Protein AF-A0A6I4YSI2-F1 (afdb_monomer)

Mean predicted aligned error: 13.94 Å

Secondary structure (DSSP, 8-state):
-----EEEEEEEETTEEEEEE--TTS-THHHHHHHHTT-EE--SSS-SS--PEEESSHHHHHHHHHHHHHHHHHHHHHHHHHHHHHHHHHHHHHHHH--GGGS-HHHHTT--TT--HHHHHHHHHHHHHHH-TTSTT--HHHHHHHHHHHHHHHHHH-

Radius of gyration: 31.94 Å; Cα contacts (8 Å, |Δi|>4): 155; chains: 1; bounding box: 68×39×86 Å

Nearest PDB structures (foldseek):
  4rwu-assembly1_A  TM=9.082E-01  e=8.983E-03  Saccharomyces cerevisiae S288C
  6d6x-assembly1_A  TM=8.886E-01  e=1.360E-02  Saccharomyces cerevisiae
  2och-assembly1_A  TM=7.655E-01  e=1.940E-02  Caenorhabditis elegans
  2lo1-assembly1_A  TM=8.193E-01  e=3.307E-02  Homo sapiens
  2ctw-assembly1_A  TM=8.281E-01  e=1.217E-01  Mus musculus

Structure (mmCIF, N/CA/C/O backbone):
data_AF-A0A6I4YSI2-F1
#
_entry.id   AF-A0A6I4YSI2-F1
#
loop_
_atom_site.group_PDB
_atom_site.id
_atom_site.type_symbol
_atom_site.label_atom_id
_atom_site.label_alt_id
_atom_site.label_comp_id
_atom_site.label_asym_id
_atom_site.label_entity_id
_atom_site.label_seq_id
_atom_site.pdbx_PDB_ins_code
_atom_site.Cartn_x
_atom_site.Cartn_y
_atom_site.Cartn_z
_atom_site.occupancy
_atom_site.B_iso_or_equiv
_atom_site.auth_seq_id
_atom_site.auth_comp_id
_atom_site.auth_asym_id
_atom_site.auth_atom_id
_atom_site.pdbx_PDB_model_num
ATOM 1 N N . MET A 1 1 ? -20.961 -19.950 40.965 1.00 48.84 1 MET A N 1
ATOM 2 C CA . MET A 1 1 ? -21.686 -19.051 40.044 1.00 48.84 1 MET A CA 1
ATOM 3 C C . MET A 1 1 ? -20.894 -18.994 38.752 1.00 48.84 1 MET A C 1
ATOM 5 O O . MET A 1 1 ? -19.760 -18.548 38.786 1.00 48.84 1 MET A O 1
ATOM 9 N N . THR A 1 2 ? -21.420 -19.528 37.655 1.00 57.59 2 THR A N 1
ATOM 10 C CA . THR A 1 2 ? -20.798 -19.420 36.329 1.00 57.59 2 THR A CA 1
ATOM 11 C C . THR A 1 2 ? -20.989 -17.989 35.827 1.00 57.59 2 THR A C 1
ATOM 13 O O . THR A 1 2 ? -22.124 -17.534 35.694 1.00 57.59 2 THR A O 1
ATOM 16 N N . GLU A 1 3 ? -19.897 -17.254 35.611 1.00 66.62 3 GLU A N 1
ATOM 17 C CA . GLU A 1 3 ? -19.954 -15.903 35.043 1.00 66.62 3 GLU A CA 1
ATOM 18 C C . GLU A 1 3 ? -20.565 -15.959 33.640 1.00 66.62 3 GLU A C 1
ATOM 20 O O . GLU A 1 3 ? -20.121 -16.716 32.777 1.00 66.62 3 GLU A O 1
ATOM 25 N N . ARG A 1 4 ? -21.629 -15.185 33.426 1.00 81.94 4 ARG A N 1
ATOM 26 C CA . ARG A 1 4 ? -22.404 -15.196 32.185 1.00 81.94 4 ARG A CA 1
ATOM 27 C C . ARG A 1 4 ? -21.745 -14.242 31.188 1.00 81.94 4 ARG A C 1
ATOM 29 O O . ARG A 1 4 ? -21.732 -13.037 31.429 1.00 81.94 4 ARG A O 1
ATOM 36 N N . THR A 1 5 ? -21.213 -14.766 30.089 1.00 89.75 5 THR A N 1
ATOM 37 C CA . THR A 1 5 ? -20.681 -13.953 28.987 1.00 89.75 5 THR A CA 1
ATOM 38 C C . THR A 1 5 ? -21.810 -13.263 28.218 1.00 89.75 5 THR A C 1
ATOM 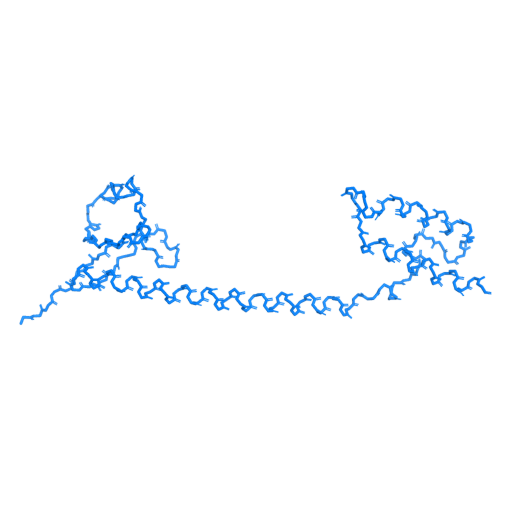40 O O . THR A 1 5 ? -22.945 -13.749 28.167 1.00 89.75 5 THR A O 1
ATOM 43 N N . ARG A 1 6 ? -21.511 -12.093 27.651 1.00 90.69 6 ARG A N 1
ATOM 44 C CA . ARG A 1 6 ? -22.418 -11.259 26.852 1.00 90.69 6 ARG A CA 1
ATOM 45 C C . ARG A 1 6 ? -21.720 -10.820 25.569 1.00 90.69 6 ARG A C 1
ATOM 47 O O . ARG A 1 6 ? -20.498 -10.881 25.471 1.00 90.69 6 ARG A O 1
ATOM 54 N N . ARG A 1 7 ? -22.506 -10.385 24.588 1.00 89.50 7 ARG A N 1
ATOM 55 C CA . ARG A 1 7 ? -22.009 -9.840 23.322 1.00 89.50 7 ARG A CA 1
ATOM 56 C C . ARG A 1 7 ? -21.978 -8.317 23.401 1.00 89.50 7 ARG A C 1
ATOM 58 O O . ARG A 1 7 ? -22.924 -7.709 23.902 1.00 89.50 7 ARG A O 1
ATOM 65 N N . TYR A 1 8 ? -20.899 -7.725 22.915 1.00 89.62 8 TYR A N 1
ATOM 66 C CA . TYR A 1 8 ? -20.665 -6.288 22.913 1.00 89.62 8 TYR A CA 1
ATOM 67 C C . TYR A 1 8 ? -20.263 -5.825 21.519 1.00 89.62 8 TYR A C 1
ATOM 69 O O . TYR A 1 8 ? -19.414 -6.444 20.890 1.00 89.62 8 TYR A O 1
ATOM 77 N N . VAL A 1 9 ? -20.825 -4.717 21.055 1.00 89.31 9 VAL A N 1
ATOM 78 C CA . VAL A 1 9 ? -20.264 -3.946 19.946 1.00 89.31 9 VAL A CA 1
ATOM 79 C C . VAL A 1 9 ? -19.287 -2.946 20.541 1.00 89.31 9 VAL A C 1
ATOM 81 O O . VAL A 1 9 ? -19.647 -2.189 21.445 1.00 89.31 9 VAL A O 1
ATOM 84 N N . VAL A 1 10 ? -18.050 -2.952 20.054 1.00 90.62 10 VAL A N 1
ATOM 85 C CA . VAL A 1 10 ? -17.038 -1.985 20.480 1.00 90.62 10 VAL A CA 1
ATOM 86 C C . VAL A 1 10 ? -16.970 -0.855 19.464 1.00 90.62 10 VAL A C 1
ATOM 88 O O . VAL A 1 10 ? -16.994 -1.082 18.257 1.00 90.62 10 VAL A O 1
ATOM 91 N N . LEU A 1 11 ? -16.931 0.369 19.967 1.00 90.25 11 LEU A N 1
ATOM 92 C CA . LEU A 1 11 ? -16.881 1.601 19.203 1.00 90.25 11 LEU A CA 1
ATOM 93 C C . LEU A 1 11 ? -15.633 2.384 19.600 1.00 90.25 11 LEU A C 1
ATOM 95 O O . LEU A 1 11 ? -15.259 2.410 20.775 1.00 90.25 11 LEU A O 1
ATOM 99 N N . GLU A 1 12 ? -15.037 3.078 18.641 1.00 91.06 12 GLU A N 1
ATOM 100 C CA . GLU A 1 12 ? -13.861 3.911 18.855 1.00 91.06 12 GLU A CA 1
ATOM 101 C C . GLU A 1 12 ? -14.033 5.322 18.292 1.00 91.06 12 GLU A C 1
ATOM 103 O O . GLU A 1 12 ? -14.663 5.536 17.254 1.00 91.06 12 GLU A O 1
ATOM 108 N N . ARG A 1 13 ? -13.446 6.297 18.982 1.00 91.94 13 ARG A N 1
ATOM 109 C CA . ARG A 1 13 ? -13.276 7.669 18.506 1.00 91.94 13 ARG A CA 1
ATOM 110 C C . ARG A 1 13 ? -11.971 8.205 19.067 1.00 91.94 13 ARG A C 1
ATOM 112 O O . ARG A 1 13 ? -11.891 8.469 20.265 1.00 91.94 13 ARG A O 1
ATOM 119 N N . GLU A 1 14 ? -10.975 8.377 18.202 1.00 88.50 14 GLU A N 1
ATOM 120 C CA . GLU A 1 14 ? -9.620 8.771 18.610 1.00 88.50 14 GLU A CA 1
ATOM 121 C C . GLU A 1 14 ? -9.079 7.795 19.675 1.00 88.50 14 GLU A C 1
ATOM 123 O O . GLU A 1 14 ? -8.941 6.605 19.390 1.00 88.50 14 GLU A O 1
ATOM 128 N N . ASP A 1 15 ? -8.839 8.269 20.899 1.00 89.75 15 ASP A N 1
ATOM 129 C CA . ASP A 1 15 ? -8.346 7.464 22.023 1.00 89.75 15 ASP A CA 1
ATOM 130 C C . ASP A 1 15 ? -9.468 6.922 22.933 1.00 89.75 15 ASP A C 1
ATOM 132 O O . ASP A 1 15 ? -9.204 6.246 23.933 1.00 89.75 15 ASP A O 1
ATOM 136 N N . ILE A 1 16 ? -10.733 7.200 22.607 1.00 93.88 16 ILE A N 1
ATOM 137 C CA . ILE A 1 16 ? -11.900 6.794 23.398 1.00 93.88 16 ILE A CA 1
ATOM 138 C C . ILE A 1 16 ? -12.479 5.496 22.841 1.00 93.88 16 ILE A C 1
ATOM 140 O O . ILE A 1 16 ? -12.754 5.389 21.647 1.00 93.88 16 ILE A O 1
ATOM 144 N N . TRP A 1 17 ? -12.726 4.539 23.736 1.00 93.88 17 TRP A N 1
ATOM 145 C CA . TRP A 1 17 ? -13.292 3.230 23.422 1.00 93.88 17 TRP A CA 1
ATOM 146 C C . TRP A 1 17 ? -14.535 2.974 24.264 1.00 93.88 17 TRP A C 1
ATOM 148 O O . TRP A 1 17 ? -14.528 3.207 25.474 1.00 93.88 17 TRP A O 1
ATOM 158 N N . LEU A 1 18 ? -15.594 2.480 23.630 1.00 92.44 18 LEU A N 1
ATOM 159 C CA . LEU A 1 18 ? -16.866 2.172 24.273 1.00 92.44 18 LEU A CA 1
ATOM 160 C C . LEU A 1 18 ? -17.302 0.763 23.890 1.00 92.44 18 LEU A C 1
ATOM 162 O O . LEU A 1 18 ? -17.353 0.438 22.712 1.00 92.44 18 LEU A O 1
ATOM 166 N N . ALA A 1 19 ? -17.668 -0.052 24.874 1.00 92.38 19 ALA A N 1
ATOM 167 C CA . ALA A 1 19 ? -18.343 -1.322 24.637 1.00 92.38 19 ALA A CA 1
ATOM 168 C C . ALA A 1 19 ? -19.826 -1.177 24.971 1.00 92.38 19 ALA A C 1
ATOM 170 O O . ALA A 1 19 ? -20.203 -0.873 26.106 1.00 92.38 19 ALA A O 1
ATOM 171 N N . VAL A 1 20 ? -20.665 -1.421 23.977 1.00 89.56 20 VAL A N 1
ATOM 172 C CA . VAL A 1 20 ? -22.116 -1.320 24.074 1.00 89.56 20 VAL A CA 1
ATOM 173 C C . VAL A 1 20 ? -22.697 -2.721 23.942 1.00 89.56 20 VAL A C 1
ATOM 175 O O . VAL A 1 20 ? -22.229 -3.505 23.124 1.00 89.56 20 VAL A O 1
ATOM 178 N N . LEU A 1 21 ? -23.679 -3.080 24.771 1.00 89.12 21 LEU A N 1
ATOM 179 C CA . LEU A 1 21 ? -24.305 -4.401 24.683 1.00 89.12 21 LEU A CA 1
ATOM 180 C C . LEU A 1 21 ? -24.939 -4.594 23.302 1.00 89.12 21 LEU A C 1
ATOM 182 O O . LEU A 1 21 ? -25.737 -3.769 22.860 1.00 89.12 21 LEU A O 1
ATOM 186 N N . ASP A 1 22 ? -24.579 -5.694 22.645 1.00 84.12 22 ASP A N 1
ATOM 187 C CA . ASP A 1 22 ? -25.166 -6.095 21.373 1.00 84.12 22 ASP A CA 1
ATOM 188 C C . ASP A 1 22 ? -26.589 -6.605 21.625 1.00 84.12 22 ASP A C 1
ATOM 190 O O . ASP A 1 22 ? -26.804 -7.746 22.043 1.00 84.12 22 ASP A O 1
ATOM 194 N N . ASN A 1 23 ? -27.556 -5.729 21.366 1.00 73.31 23 ASN A N 1
ATOM 195 C CA . ASN A 1 23 ? -28.976 -6.041 21.357 1.00 73.31 23 ASN A CA 1
ATOM 196 C C . ASN A 1 23 ? -29.470 -6.195 19.915 1.00 73.31 23 ASN A C 1
ATOM 198 O O . ASN A 1 23 ? -30.468 -5.585 19.553 1.00 73.31 23 ASN A O 1
ATOM 202 N N . SER A 1 24 ? -28.811 -7.025 19.101 1.00 64.44 24 SER A N 1
ATOM 203 C CA . SER A 1 24 ? -29.144 -7.351 17.694 1.00 64.44 24 SER A CA 1
ATOM 204 C C . SER A 1 24 ? -30.597 -7.778 17.399 1.00 64.44 24 SER A C 1
ATOM 206 O O . SER A 1 24 ? -30.928 -8.077 16.255 1.00 64.44 24 SER A O 1
ATOM 208 N N . GLN A 1 25 ? -31.482 -7.787 18.398 1.00 57.53 25 GLN A N 1
ATOM 209 C CA . GLN A 1 25 ? -32.931 -7.898 18.237 1.00 57.53 25 GLN A CA 1
ATOM 210 C C . GLN A 1 25 ? -33.660 -6.547 18.090 1.00 57.53 25 GLN A C 1
ATOM 212 O O . GLN A 1 25 ? -34.792 -6.559 17.626 1.00 57.53 25 GLN A O 1
ATOM 217 N N . ASN A 1 26 ? -33.046 -5.406 18.432 1.00 47.28 26 ASN A N 1
ATOM 218 C CA . ASN A 1 26 ? -33.667 -4.079 18.373 1.00 47.28 26 ASN A CA 1
ATOM 219 C C . ASN A 1 26 ? -32.743 -3.048 17.701 1.00 47.28 26 ASN A C 1
ATOM 221 O O . ASN A 1 26 ? -31.686 -2.719 18.226 1.00 47.28 26 ASN A O 1
ATOM 225 N N . ASP A 1 27 ? -33.220 -2.539 16.566 1.00 54.34 27 ASP A N 1
ATOM 226 C CA . ASP A 1 27 ? -32.827 -1.321 15.850 1.00 54.34 27 ASP A CA 1
ATOM 227 C C . ASP A 1 27 ? -31.344 -1.073 15.536 1.00 54.34 27 ASP A C 1
ATOM 229 O O . ASP A 1 27 ? -30.545 -0.640 16.365 1.00 54.34 27 ASP A O 1
ATOM 233 N N . MET A 1 28 ? -31.046 -1.156 14.233 1.00 54.16 28 MET A N 1
ATOM 234 C CA . MET A 1 28 ? -29.862 -0.565 13.592 1.00 54.16 28 MET A CA 1
ATOM 235 C C . MET A 1 28 ? -29.649 0.907 14.006 1.00 54.16 28 MET A C 1
ATOM 237 O O . MET A 1 28 ? -28.510 1.344 14.123 1.00 54.16 28 MET A O 1
ATOM 241 N N . GLY A 1 29 ? -30.729 1.634 14.324 1.00 65.50 29 GLY A N 1
ATOM 242 C CA . GLY A 1 29 ? -30.686 3.033 14.759 1.00 65.50 29 GLY A CA 1
ATOM 243 C C . GLY A 1 29 ? -30.064 3.283 16.136 1.00 65.50 29 GLY A C 1
ATOM 244 O O . GLY A 1 29 ? -29.702 4.414 16.451 1.00 65.50 29 GLY A O 1
ATOM 245 N N . PHE A 1 30 ? -29.898 2.259 16.979 1.00 72.94 30 PHE A N 1
ATOM 246 C CA . PHE A 1 30 ? -29.322 2.463 18.310 1.00 72.94 30 PHE A CA 1
ATOM 247 C C . PHE A 1 30 ? -27.839 2.863 18.256 1.00 72.94 30 PHE A C 1
ATOM 249 O O . PHE A 1 30 ? -27.371 3.635 19.095 1.00 72.94 30 PHE A O 1
ATOM 256 N N . LEU A 1 31 ? -27.099 2.372 17.258 1.00 77.56 31 LEU A N 1
ATOM 257 C CA . LEU A 1 31 ? -25.693 2.732 17.082 1.00 77.56 31 LEU A CA 1
ATOM 258 C C . LEU A 1 31 ? -25.512 4.065 16.349 1.00 77.56 31 LEU A C 1
ATOM 260 O O . LEU A 1 31 ? -24.475 4.706 16.531 1.00 77.56 31 LEU A O 1
ATOM 264 N N . ASP A 1 32 ? -26.524 4.518 15.605 1.00 79.94 32 ASP A N 1
ATOM 265 C CA . ASP A 1 32 ? -26.476 5.768 14.839 1.00 79.94 32 ASP A CA 1
ATOM 266 C C . ASP A 1 32 ? -26.207 6.976 15.740 1.00 79.94 32 ASP A C 1
ATOM 268 O O . ASP A 1 32 ? -25.387 7.820 15.395 1.00 79.94 32 ASP A O 1
ATOM 272 N N . ILE A 1 33 ? -26.767 7.002 16.956 1.00 83.38 33 ILE A N 1
ATOM 273 C CA . ILE A 1 33 ? -26.514 8.067 17.945 1.00 83.38 33 ILE A CA 1
ATOM 274 C C . ILE A 1 33 ? -25.018 8.193 18.270 1.00 83.38 33 ILE A C 1
ATOM 276 O O . ILE A 1 33 ? -24.508 9.294 18.485 1.00 83.38 33 ILE A O 1
ATOM 280 N N . TYR A 1 34 ? -24.294 7.074 18.323 1.00 85.88 34 TYR A N 1
ATOM 281 C CA . TYR A 1 34 ? -22.855 7.087 18.576 1.00 85.88 34 TYR A CA 1
ATOM 282 C C . TYR A 1 34 ? -22.074 7.466 17.315 1.00 85.88 34 TYR A C 1
ATOM 284 O O . TYR A 1 34 ? -21.089 8.202 17.405 1.00 85.88 34 TYR A O 1
ATOM 292 N N . VAL A 1 35 ? -22.531 7.022 16.142 1.00 84.38 35 VAL A N 1
ATOM 293 C CA . VAL A 1 35 ? -21.935 7.392 14.850 1.00 84.38 35 VAL A CA 1
ATOM 294 C C . VAL A 1 35 ? -22.049 8.895 14.592 1.00 84.38 35 VAL A C 1
ATOM 296 O O . VAL A 1 35 ? -21.060 9.524 14.217 1.00 84.38 35 VAL A O 1
ATOM 299 N N . GLU A 1 36 ? -23.199 9.502 14.887 1.00 87.25 36 GLU A N 1
ATOM 300 C CA . GLU A 1 36 ? -23.414 10.954 14.832 1.00 87.25 36 GLU A CA 1
ATOM 301 C C . GLU A 1 36 ? -22.486 11.720 15.789 1.00 87.25 36 GLU A C 1
ATOM 303 O O . GLU A 1 36 ? -22.070 12.841 15.500 1.00 87.25 36 GLU A O 1
ATOM 308 N N . GLN A 1 37 ? -22.084 11.097 16.900 1.00 87.94 37 GLN A N 1
ATOM 309 C CA . GLN A 1 37 ? -21.085 11.634 17.833 1.00 87.94 37 GLN A CA 1
ATOM 310 C C . GLN A 1 37 ? -19.633 11.381 17.391 1.00 87.94 37 GLN A C 1
ATOM 312 O O . GLN A 1 37 ? -18.690 11.698 18.125 1.00 87.94 37 GLN A O 1
ATOM 317 N N . GLY A 1 38 ? -19.431 10.814 16.202 1.00 88.00 38 GLY A N 1
ATOM 318 C CA . GLY A 1 38 ? -18.124 10.556 15.607 1.00 88.00 38 GLY A CA 1
ATOM 319 C C . GLY A 1 38 ? -17.492 9.225 16.007 1.00 88.00 38 GLY A C 1
ATOM 320 O O . GLY A 1 38 ? -16.333 8.994 15.661 1.00 88.00 38 GLY A O 1
ATOM 321 N N . PHE A 1 39 ? -18.209 8.354 16.721 1.00 88.69 39 PHE A N 1
ATOM 322 C CA . PHE A 1 39 ? -17.731 7.000 16.979 1.00 88.69 39 PHE A CA 1
ATOM 323 C C . PHE A 1 39 ? -17.843 6.131 15.735 1.00 88.69 39 PHE A C 1
ATOM 325 O O . PHE A 1 39 ? -18.744 6.275 14.912 1.00 88.69 39 PHE A O 1
ATOM 332 N N . ARG A 1 40 ? -16.916 5.192 15.604 1.00 86.56 40 ARG A N 1
ATOM 333 C CA . ARG A 1 40 ? -16.902 4.214 14.525 1.00 86.56 40 ARG A CA 1
ATOM 334 C C . ARG A 1 40 ? -16.894 2.821 15.126 1.00 86.56 40 ARG A C 1
ATOM 336 O O . ARG A 1 40 ? -16.196 2.608 16.116 1.00 86.56 40 ARG A O 1
ATOM 343 N N . PRO A 1 41 ? -17.651 1.875 14.563 1.00 84.25 41 PRO A N 1
ATOM 344 C CA . PRO A 1 41 ? -17.546 0.485 14.965 1.00 84.25 41 PRO A CA 1
ATOM 345 C C . PRO A 1 41 ? -16.128 -0.021 14.774 1.00 84.25 41 PRO A C 1
ATOM 347 O O . PRO A 1 41 ? -15.517 0.209 13.731 1.00 84.25 41 PRO A O 1
ATOM 350 N N . TYR A 1 42 ? -15.632 -0.725 15.782 1.00 80.69 42 TYR A N 1
ATOM 351 C CA . TYR A 1 42 ? -14.488 -1.591 15.607 1.00 80.69 42 TYR A CA 1
ATOM 352 C C . TYR A 1 42 ? -14.906 -2.737 14.676 1.00 80.69 42 TYR A C 1
ATOM 354 O O . TYR A 1 42 ? -15.798 -3.521 15.006 1.00 80.69 42 TYR A O 1
ATOM 362 N N . ASP A 1 43 ? -14.302 -2.785 13.493 1.00 71.88 43 ASP A N 1
ATOM 363 C CA . ASP A 1 43 ? -14.574 -3.786 12.466 1.00 71.88 43 ASP A CA 1
ATOM 364 C C . ASP A 1 43 ? -13.330 -4.656 12.289 1.00 71.88 43 ASP A C 1
ATOM 366 O O . ASP A 1 43 ? -12.274 -4.178 11.872 1.00 71.88 43 ASP A O 1
ATOM 370 N N . TYR A 1 44 ? -13.462 -5.936 12.630 1.00 53.91 44 TYR A N 1
ATOM 371 C CA . TYR A 1 44 ? -12.438 -6.929 12.358 1.00 53.91 44 TYR A CA 1
ATOM 372 C C . TYR A 1 44 ? -12.575 -7.405 10.905 1.00 53.91 44 TYR A C 1
ATOM 374 O O . TYR A 1 44 ? -13.542 -8.086 10.545 1.00 53.91 44 TYR A O 1
ATOM 382 N N . ALA A 1 45 ? -11.562 -7.110 10.085 1.00 53.88 45 ALA A N 1
ATOM 383 C CA . ALA A 1 45 ? -11.433 -7.570 8.699 1.00 53.88 45 ALA A CA 1
ATOM 384 C C . ALA A 1 45 ? -12.409 -6.956 7.668 1.00 53.88 45 ALA A C 1
ATOM 386 O O . ALA A 1 45 ? -12.795 -7.637 6.712 1.00 53.88 45 ALA A O 1
ATOM 387 N N . PHE A 1 46 ? -12.758 -5.669 7.807 1.00 48.59 46 PHE A N 1
ATOM 388 C CA . PHE A 1 46 ? -13.570 -4.911 6.832 1.00 48.59 46 PHE A CA 1
ATOM 389 C C . PHE A 1 46 ? -14.938 -5.549 6.527 1.00 48.59 46 PHE A C 1
ATOM 391 O O . PHE A 1 46 ? -15.482 -5.401 5.421 1.00 48.59 46 PHE A O 1
ATOM 398 N N . ARG A 1 47 ? -15.508 -6.306 7.471 1.00 47.22 47 ARG A N 1
ATOM 399 C CA . ARG A 1 47 ? -16.835 -6.885 7.287 1.00 47.22 47 ARG A CA 1
ATOM 400 C C . ARG A 1 47 ? -17.835 -5.786 7.586 1.00 47.22 47 ARG A C 1
ATOM 402 O O . ARG A 1 47 ? -17.926 -5.310 8.701 1.00 47.22 47 ARG A O 1
ATOM 409 N N . HIS A 1 48 ? -18.656 -5.442 6.598 1.00 45.41 48 HIS A N 1
ATOM 410 C CA . HIS A 1 48 ? -19.638 -4.348 6.655 1.00 45.41 48 HIS A CA 1
ATOM 411 C C . HIS A 1 48 ? -20.761 -4.518 7.714 1.00 45.41 48 HIS A C 1
ATOM 413 O O . HIS A 1 48 ? -21.806 -3.880 7.617 1.00 45.41 48 HIS A O 1
ATOM 419 N N . PHE A 1 49 ? -20.575 -5.377 8.718 1.00 52.53 49 PHE A N 1
ATOM 420 C CA . PHE A 1 49 ? -21.492 -5.658 9.806 1.00 52.53 49 PHE A CA 1
ATOM 421 C C . PHE A 1 49 ? -20.746 -5.584 11.137 1.00 52.53 49 PHE A C 1
ATOM 423 O O . PHE A 1 49 ? -19.753 -6.279 11.325 1.00 52.53 49 PHE A O 1
ATOM 430 N N . TYR A 1 50 ? -21.277 -4.778 12.059 1.00 64.25 50 TYR A N 1
ATOM 431 C CA . TYR A 1 50 ? -20.852 -4.630 13.452 1.00 64.25 50 TYR A CA 1
ATOM 432 C C . TYR A 1 50 ? -20.503 -5.988 14.091 1.00 64.25 50 TYR A C 1
ATOM 434 O O . TYR A 1 50 ? -21.383 -6.731 14.534 1.00 64.25 50 TYR A O 1
ATOM 442 N N . SER A 1 51 ? -19.217 -6.345 14.121 1.00 74.12 51 SER A N 1
ATOM 443 C CA . SER A 1 51 ? -18.772 -7.606 14.708 1.00 74.12 51 SER A CA 1
ATOM 444 C C . SER A 1 51 ? -18.819 -7.502 16.226 1.00 74.12 51 SER A C 1
ATOM 446 O O . SER A 1 51 ? -18.098 -6.714 16.834 1.00 74.12 51 SER A O 1
ATOM 448 N N . SER A 1 52 ? -19.681 -8.299 16.852 1.00 85.62 52 SER A N 1
ATOM 449 C CA . SER A 1 52 ? -19.790 -8.330 18.306 1.00 85.62 52 SER A CA 1
ATOM 450 C C . SER A 1 52 ? -18.676 -9.167 18.937 1.00 85.62 52 SER A C 1
ATOM 452 O O . SER A 1 52 ? -18.460 -10.310 18.527 1.00 85.62 52 SER A O 1
ATOM 454 N N . ILE A 1 53 ? -18.074 -8.666 20.006 1.00 88.12 53 ILE A N 1
ATOM 455 C CA . ILE A 1 53 ? -17.107 -9.370 20.847 1.00 88.12 53 ILE A CA 1
ATOM 456 C C . ILE A 1 53 ? -17.842 -10.033 22.011 1.00 88.12 53 ILE A C 1
ATOM 458 O O . ILE A 1 53 ? -18.684 -9.419 22.668 1.00 88.12 53 ILE A O 1
ATOM 462 N N . THR A 1 54 ? -17.539 -11.303 22.272 1.00 90.81 54 THR A N 1
ATOM 463 C CA . THR A 1 54 ? -18.082 -12.016 23.435 1.00 90.81 54 THR A CA 1
ATOM 464 C C . THR A 1 54 ? -17.139 -11.838 24.618 1.00 90.81 54 THR A C 1
ATOM 466 O O . THR A 1 54 ? -16.003 -12.291 24.557 1.00 90.81 54 THR A O 1
ATOM 469 N N . ALA A 1 55 ? -17.614 -11.213 25.693 1.00 92.06 55 ALA A N 1
ATOM 470 C CA . ALA A 1 55 ? -16.830 -10.939 26.896 1.00 92.06 55 ALA A CA 1
ATOM 471 C C . ALA A 1 55 ? -17.699 -11.040 28.157 1.00 92.06 55 ALA A C 1
ATOM 473 O O . ALA A 1 55 ? -18.932 -11.033 28.087 1.00 92.06 55 ALA A O 1
ATOM 474 N N . LYS A 1 56 ? -17.086 -11.140 29.336 1.00 93.12 56 LYS A N 1
ATOM 475 C CA . LYS A 1 56 ? -17.801 -11.123 30.621 1.00 93.12 56 LYS A CA 1
ATOM 476 C C . LYS A 1 56 ? -18.124 -9.701 31.058 1.00 93.12 56 LYS A C 1
ATOM 478 O O . LYS A 1 56 ? -19.140 -9.479 31.715 1.00 93.12 56 LYS A O 1
ATOM 483 N N . THR A 1 57 ? -17.271 -8.745 30.692 1.00 93.81 57 THR A N 1
ATOM 484 C CA . THR A 1 57 ? -17.434 -7.329 31.037 1.00 93.81 57 THR A CA 1
ATOM 485 C C . THR A 1 57 ? -17.262 -6.416 29.817 1.00 93.81 57 THR A C 1
ATOM 487 O O . THR A 1 57 ? -16.599 -6.802 28.854 1.00 93.81 57 THR A O 1
ATOM 490 N N . PRO A 1 58 ? -17.817 -5.186 29.846 1.00 93.06 58 PRO A N 1
ATOM 491 C CA . PRO A 1 58 ? -17.574 -4.202 28.791 1.00 93.06 58 PRO A CA 1
ATOM 492 C C . PRO A 1 58 ? -16.088 -3.844 28.656 1.00 93.06 58 PRO A C 1
ATOM 494 O O . PRO A 1 58 ? -15.602 -3.658 27.547 1.00 93.06 58 PRO A O 1
ATOM 497 N N . GLN A 1 59 ? -15.362 -3.775 29.779 1.00 94.94 59 GLN A N 1
ATOM 498 C CA . GLN A 1 59 ? -13.934 -3.462 29.773 1.00 94.94 59 GLN A CA 1
ATOM 499 C C . GLN A 1 59 ? -13.131 -4.556 29.065 1.00 94.94 59 GLN A C 1
ATOM 501 O O . GLN A 1 59 ? -12.337 -4.254 28.186 1.00 94.94 59 GLN A O 1
ATOM 506 N N . GLU A 1 60 ? -13.418 -5.820 29.372 1.00 94.50 60 GLU A N 1
ATOM 507 C CA . GLU A 1 60 ? -12.792 -6.961 28.699 1.00 94.50 60 GLU A CA 1
ATOM 508 C C . GLU A 1 60 ? -13.071 -6.953 27.187 1.00 94.50 60 GLU A C 1
ATOM 510 O O . GLU A 1 60 ? -12.172 -7.232 26.403 1.00 94.50 60 GLU A O 1
ATOM 515 N N . ALA A 1 61 ? -14.276 -6.565 26.750 1.00 92.38 61 ALA A N 1
ATOM 516 C CA . ALA A 1 61 ? -14.563 -6.414 25.321 1.00 92.38 61 ALA A CA 1
ATOM 517 C C . ALA A 1 61 ? -13.704 -5.322 24.657 1.00 92.38 61 ALA A C 1
ATOM 519 O O . ALA A 1 61 ? -13.233 -5.515 23.538 1.00 92.38 61 ALA A O 1
ATOM 520 N N . VAL A 1 62 ? -13.487 -4.189 25.339 1.00 93.75 62 VAL A N 1
ATOM 521 C CA . VAL A 1 62 ? -12.591 -3.122 24.861 1.00 93.75 62 VAL A CA 1
ATOM 522 C C . VAL A 1 62 ? -11.146 -3.608 24.791 1.00 93.75 62 VAL A C 1
ATOM 524 O O . VAL A 1 62 ? -10.459 -3.311 23.816 1.00 93.75 62 VAL A O 1
ATOM 527 N N . ASP A 1 63 ? -10.683 -4.339 25.802 1.00 93.94 63 ASP A N 1
ATOM 528 C CA . ASP A 1 63 ? -9.307 -4.831 25.861 1.00 93.94 63 ASP A CA 1
ATOM 529 C C . ASP A 1 63 ? -9.038 -5.827 24.722 1.00 93.94 63 ASP A C 1
ATOM 531 O O . ASP A 1 63 ? -8.069 -5.651 23.984 1.00 93.94 63 ASP A O 1
ATOM 535 N N . ILE A 1 64 ? -9.964 -6.766 24.484 1.00 92.06 64 ILE A N 1
ATOM 536 C CA . ILE A 1 64 ? -9.922 -7.683 23.332 1.00 92.06 64 ILE A CA 1
ATOM 537 C C . ILE A 1 64 ? -9.861 -6.896 22.015 1.00 92.06 64 ILE A C 1
ATOM 539 O O . ILE A 1 64 ? -8.983 -7.140 21.192 1.00 92.06 64 ILE A O 1
ATOM 543 N N . ALA A 1 65 ? -10.738 -5.903 21.827 1.00 90.69 65 ALA A N 1
ATOM 544 C CA . ALA A 1 65 ? -10.760 -5.104 20.599 1.00 90.69 65 ALA A CA 1
ATOM 545 C C . ALA A 1 65 ? -9.439 -4.352 20.357 1.00 90.69 65 ALA A C 1
ATOM 547 O O . ALA A 1 65 ? -8.969 -4.240 19.223 1.00 90.69 65 ALA A O 1
ATOM 548 N N . LYS A 1 66 ? -8.819 -3.831 21.422 1.00 91.56 66 LYS A N 1
ATOM 549 C CA . LYS A 1 66 ? -7.524 -3.144 21.344 1.00 91.56 66 LYS A CA 1
ATOM 550 C C . LYS A 1 66 ? -6.393 -4.101 20.987 1.00 91.56 66 LYS A C 1
ATOM 552 O O . LYS A 1 66 ? -5.545 -3.740 20.168 1.00 91.56 66 LYS A O 1
ATOM 557 N N . GLU A 1 67 ? -6.369 -5.288 21.587 1.00 91.25 67 GLU A N 1
ATOM 558 C CA . GLU A 1 67 ? -5.386 -6.328 21.275 1.00 91.25 67 GLU A CA 1
ATOM 559 C C . GLU A 1 67 ? -5.514 -6.787 19.820 1.00 91.25 67 GLU A C 1
ATOM 561 O O . GLU A 1 67 ? -4.524 -6.772 19.084 1.00 91.25 67 GLU A O 1
ATOM 566 N N . ASP A 1 68 ? -6.734 -7.081 19.371 1.00 88.56 68 ASP A N 1
ATOM 567 C CA . ASP A 1 68 ? -7.007 -7.486 17.993 1.00 88.56 68 ASP A CA 1
ATOM 568 C C . ASP A 1 68 ? -6.604 -6.387 16.997 1.00 88.56 68 ASP A C 1
ATOM 570 O O . ASP A 1 68 ? -5.915 -6.659 16.008 1.00 88.56 68 ASP A O 1
ATOM 574 N N . LYS A 1 69 ? -6.932 -5.118 17.284 1.00 86.94 69 LYS A N 1
ATOM 575 C CA . LYS A 1 69 ? -6.499 -3.975 16.464 1.00 86.94 69 LYS A CA 1
ATOM 576 C C . LYS A 1 69 ? -4.975 -3.855 16.406 1.00 86.94 69 LYS A C 1
ATOM 578 O O . LYS A 1 69 ? -4.415 -3.569 15.347 1.00 86.94 69 LYS A O 1
ATOM 583 N N . ALA A 1 70 ? -4.283 -4.054 17.526 1.00 89.50 70 ALA A N 1
ATOM 584 C CA . ALA A 1 70 ? -2.825 -3.998 17.566 1.00 89.50 70 ALA A CA 1
ATOM 585 C C . ALA A 1 70 ? -2.190 -5.123 16.732 1.00 89.50 70 ALA A C 1
ATOM 587 O O . ALA A 1 70 ? -1.215 -4.881 16.012 1.00 89.50 70 ALA A O 1
ATOM 588 N N . LEU A 1 71 ? -2.754 -6.332 16.791 1.00 88.62 71 LEU A N 1
ATOM 589 C CA . LEU A 1 71 ? -2.334 -7.463 15.966 1.00 88.62 71 LEU A CA 1
ATOM 590 C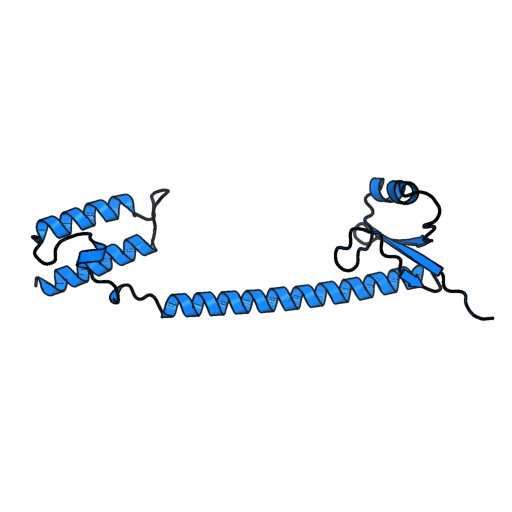 C . LEU A 1 71 ? -2.532 -7.166 14.478 1.00 88.62 71 LEU A C 1
ATOM 592 O O . LEU A 1 71 ? -1.586 -7.314 13.706 1.00 88.62 71 LEU A O 1
ATOM 596 N N . GLU A 1 72 ? -3.703 -6.664 14.087 1.00 86.31 72 GLU A N 1
ATOM 597 C CA . GLU A 1 72 ? -3.998 -6.305 12.698 1.00 86.31 72 GLU A CA 1
ATOM 598 C C . GLU A 1 72 ? -3.043 -5.225 12.169 1.00 86.31 72 GLU A C 1
ATOM 600 O O . GLU A 1 72 ? -2.467 -5.374 11.088 1.00 86.31 72 GLU A O 1
ATOM 605 N N . ILE A 1 73 ? -2.790 -4.172 12.955 1.00 89.31 73 ILE A N 1
ATOM 606 C CA . ILE A 1 73 ? -1.816 -3.128 12.603 1.00 89.31 73 ILE A CA 1
ATOM 607 C C . ILE A 1 73 ? -0.432 -3.735 12.360 1.00 89.31 73 ILE A C 1
ATOM 609 O O . ILE A 1 73 ? 0.252 -3.351 11.407 1.00 89.31 73 ILE A O 1
ATOM 613 N N . ASN A 1 74 ? -0.002 -4.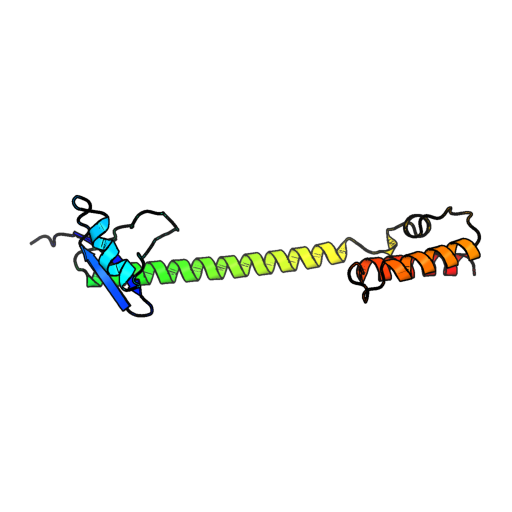674 13.201 1.00 90.94 74 ASN A N 1
ATOM 614 C CA . ASN A 1 74 ? 1.289 -5.332 13.038 1.00 90.94 74 ASN A CA 1
ATOM 615 C C . ASN A 1 74 ? 1.327 -6.198 11.774 1.00 90.94 74 ASN A C 1
ATOM 617 O O . ASN A 1 74 ? 2.287 -6.097 11.008 1.00 90.94 74 ASN A O 1
ATOM 621 N N . THR A 1 75 ? 0.273 -6.967 11.496 1.00 90.25 75 THR A N 1
ATOM 622 C CA . THR A 1 75 ? 0.152 -7.759 10.264 1.00 90.25 75 THR A CA 1
ATOM 623 C C . THR A 1 75 ? 0.215 -6.874 9.019 1.00 90.25 75 THR A C 1
ATOM 625 O O . THR A 1 75 ? 1.006 -7.141 8.113 1.00 90.25 75 THR A O 1
ATOM 628 N N . LEU A 1 76 ? -0.547 -5.777 8.989 1.00 89.88 76 LEU A N 1
ATOM 629 C CA . LEU A 1 76 ? -0.551 -4.836 7.868 1.00 89.88 76 LEU A CA 1
ATOM 630 C C . LEU A 1 76 ? 0.812 -4.157 7.681 1.00 89.88 76 LEU A C 1
ATOM 632 O O . LEU A 1 76 ? 1.265 -3.974 6.552 1.00 89.88 76 LEU A O 1
ATOM 636 N N . ARG A 1 77 ? 1.512 -3.814 8.769 1.00 93.50 77 ARG A N 1
ATOM 637 C CA . ARG A 1 77 ? 2.876 -3.261 8.701 1.00 93.50 77 ARG A CA 1
ATOM 638 C C . ARG A 1 77 ? 3.864 -4.253 8.094 1.00 93.50 77 ARG A C 1
ATOM 640 O O . ARG A 1 77 ? 4.666 -3.852 7.247 1.00 93.50 77 ARG A O 1
ATOM 647 N N . SER A 1 78 ? 3.801 -5.521 8.496 1.00 93.94 78 SER A N 1
ATOM 648 C CA . SER A 1 78 ? 4.633 -6.585 7.925 1.00 93.94 78 SER A CA 1
ATOM 649 C C . SER A 1 78 ? 4.350 -6.789 6.437 1.00 93.94 78 SER A C 1
ATOM 651 O O . SER A 1 78 ? 5.286 -6.916 5.649 1.00 93.94 78 SER A O 1
ATOM 653 N N . GLU A 1 79 ? 3.081 -6.737 6.035 1.00 93.69 79 GLU A N 1
ATOM 654 C CA . GLU A 1 79 ? 2.683 -6.865 4.633 1.00 93.69 79 GLU A CA 1
ATOM 655 C C . GLU A 1 79 ? 3.170 -5.681 3.785 1.00 93.69 79 GLU A C 1
ATOM 657 O O . GLU A 1 79 ? 3.777 -5.870 2.732 1.00 93.69 79 GLU A O 1
ATOM 662 N N . ILE A 1 80 ? 3.012 -4.447 4.278 1.00 94.25 80 ILE A N 1
ATOM 663 C CA . ILE A 1 80 ? 3.550 -3.245 3.620 1.00 94.25 80 ILE A CA 1
ATOM 664 C C . ILE A 1 80 ? 5.068 -3.347 3.457 1.00 94.25 80 ILE A C 1
ATOM 666 O O . ILE A 1 80 ? 5.609 -2.941 2.426 1.00 94.25 80 ILE A O 1
ATOM 670 N N . PHE A 1 81 ? 5.770 -3.855 4.472 1.00 95.31 81 PHE A N 1
ATOM 671 C CA . PHE A 1 81 ? 7.212 -4.058 4.395 1.00 95.31 81 PHE A CA 1
ATOM 672 C C . PHE A 1 81 ? 7.572 -5.065 3.295 1.00 95.31 81 PHE A C 1
ATOM 674 O O . PHE A 1 81 ? 8.386 -4.741 2.428 1.00 95.31 81 PHE A O 1
ATOM 681 N N . ARG A 1 82 ? 6.909 -6.229 3.271 1.00 96.31 82 ARG A N 1
ATOM 682 C CA . ARG A 1 82 ? 7.095 -7.263 2.242 1.00 96.31 82 ARG A CA 1
ATOM 683 C C . ARG A 1 82 ? 6.867 -6.712 0.835 1.00 96.31 82 ARG A C 1
ATOM 685 O O . ARG A 1 82 ? 7.746 -6.822 -0.015 1.00 96.31 82 ARG A O 1
ATOM 692 N N . LEU A 1 83 ? 5.733 -6.050 0.610 1.00 94.31 83 LEU A N 1
ATOM 693 C CA . LEU A 1 83 ? 5.380 -5.470 -0.689 1.00 94.31 83 LEU A CA 1
ATOM 694 C C . LEU A 1 83 ? 6.385 -4.404 -1.142 1.00 94.31 83 LEU A C 1
ATOM 696 O O . LEU A 1 83 ? 6.744 -4.336 -2.317 1.00 94.31 83 LEU A O 1
ATOM 700 N N . LYS A 1 84 ? 6.900 -3.585 -0.216 1.00 92.38 84 LYS A N 1
ATOM 701 C CA . LYS A 1 84 ? 7.964 -2.618 -0.523 1.00 92.38 84 LYS A CA 1
ATOM 702 C C . LYS A 1 84 ? 9.268 -3.302 -0.928 1.00 92.38 84 LYS A C 1
ATOM 704 O O . LYS A 1 84 ? 9.959 -2.795 -1.813 1.00 92.38 84 LYS A O 1
ATOM 709 N N . GLU A 1 85 ? 9.633 -4.414 -0.295 1.00 93.50 85 GLU A N 1
ATOM 710 C CA . GLU A 1 85 ? 10.807 -5.191 -0.699 1.00 93.50 85 GLU A CA 1
ATOM 711 C C . GLU A 1 85 ? 10.620 -5.849 -2.067 1.00 93.50 85 GLU A C 1
ATOM 713 O O . GLU A 1 85 ? 11.532 -5.795 -2.893 1.00 93.50 85 GLU A O 1
ATOM 718 N N . GLU A 1 86 ? 9.446 -6.416 -2.339 1.00 91.81 86 GLU A N 1
ATOM 719 C CA . GLU A 1 86 ? 9.113 -6.993 -3.644 1.00 91.81 86 GLU A CA 1
ATOM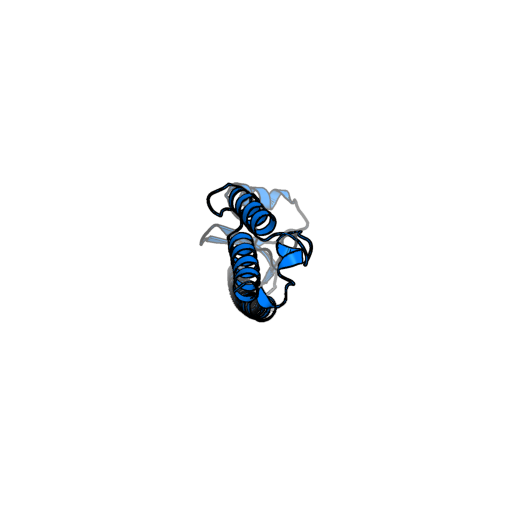 720 C C . GLU A 1 86 ? 9.181 -5.946 -4.756 1.00 91.81 86 GLU A C 1
ATOM 722 O O . GLU A 1 86 ? 9.850 -6.171 -5.764 1.00 91.81 86 GLU A O 1
ATOM 727 N N . LEU A 1 87 ? 8.604 -4.761 -4.541 1.00 89.00 87 LEU A N 1
ATOM 728 C CA . LEU A 1 87 ? 8.677 -3.654 -5.495 1.00 89.00 87 LEU A CA 1
ATOM 729 C C . LEU A 1 87 ? 10.128 -3.221 -5.763 1.00 89.00 87 LEU A C 1
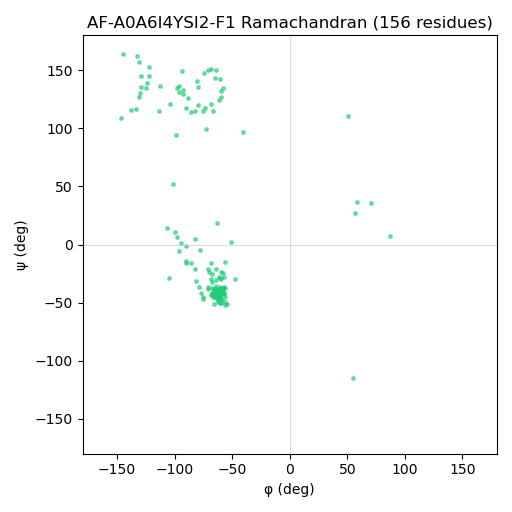ATOM 731 O O . LEU A 1 87 ? 10.514 -2.983 -6.907 1.00 89.00 87 LEU A O 1
ATOM 735 N N . ARG A 1 88 ? 10.971 -3.161 -4.721 1.00 85.81 88 ARG A N 1
ATOM 736 C CA . ARG A 1 88 ? 12.409 -2.875 -4.880 1.00 85.81 88 ARG A CA 1
ATOM 737 C C . ARG A 1 88 ? 13.108 -3.948 -5.709 1.00 85.81 88 ARG A C 1
ATOM 739 O O . ARG A 1 88 ? 13.893 -3.611 -6.592 1.00 85.81 88 ARG A O 1
ATOM 746 N N . ARG A 1 89 ? 12.834 -5.229 -5.444 1.00 84.38 89 ARG A N 1
ATOM 747 C CA . ARG A 1 89 ? 13.394 -6.350 -6.218 1.00 84.38 89 ARG A CA 1
ATOM 748 C C . ARG A 1 89 ? 12.954 -6.286 -7.676 1.00 84.38 89 ARG A C 1
ATOM 750 O O . ARG A 1 89 ? 13.801 -6.444 -8.550 1.00 84.38 89 ARG A O 1
ATOM 757 N N . PHE A 1 90 ? 11.682 -5.992 -7.925 1.00 79.94 90 PHE A N 1
ATOM 758 C CA . PHE A 1 90 ? 11.134 -5.831 -9.266 1.00 79.94 90 PHE A CA 1
ATOM 759 C C . PHE A 1 90 ? 11.821 -4.687 -10.025 1.00 79.94 90 PHE A C 1
ATOM 761 O O . PHE A 1 90 ? 12.372 -4.912 -11.099 1.00 79.94 90 PHE A O 1
ATOM 768 N N . HIS A 1 91 ? 11.930 -3.495 -9.427 1.00 75.81 91 HIS A N 1
ATOM 769 C CA . HIS A 1 91 ? 12.669 -2.377 -10.030 1.00 75.81 91 HIS A CA 1
ATOM 770 C C . HIS A 1 91 ? 14.144 -2.714 -10.298 1.00 75.81 91 HIS A C 1
ATOM 772 O O . HIS A 1 91 ? 14.694 -2.337 -11.333 1.00 75.81 91 HIS A O 1
ATOM 778 N N . HIS A 1 92 ? 14.804 -3.439 -9.390 1.00 71.00 92 HIS A N 1
ATOM 779 C CA . HIS A 1 92 ? 16.180 -3.890 -9.607 1.00 71.00 92 HIS A CA 1
ATOM 780 C C . HIS A 1 92 ? 16.305 -4.943 -10.717 1.00 71.00 92 HIS A C 1
ATOM 782 O O . HIS A 1 92 ? 17.347 -5.000 -11.372 1.00 71.00 92 HIS A O 1
ATOM 788 N N . GLN A 1 93 ? 15.282 -5.769 -10.941 1.00 67.19 93 GLN A N 1
ATOM 789 C CA . GLN A 1 93 ? 15.247 -6.733 -12.040 1.00 67.19 93 GLN A CA 1
ATOM 790 C C . GLN A 1 93 ? 14.979 -6.055 -13.389 1.00 67.19 93 GLN A C 1
ATOM 792 O O . GLN A 1 93 ? 15.721 -6.319 -14.335 1.00 67.19 93 GLN A O 1
ATOM 797 N N . GLU A 1 94 ? 14.014 -5.135 -13.481 1.00 60.75 94 GLU A N 1
ATOM 798 C CA . GLU A 1 94 ? 13.740 -4.387 -14.719 1.00 60.75 94 GLU A CA 1
ATOM 799 C C . GLU A 1 94 ? 14.953 -3.567 -15.179 1.00 60.75 94 GLU A C 1
ATOM 801 O O . GLU A 1 94 ? 15.320 -3.596 -16.356 1.00 60.75 94 GLU A O 1
ATOM 806 N N . GLN A 1 95 ? 15.654 -2.909 -14.248 1.00 57.91 95 GLN A N 1
ATOM 807 C CA . GLN A 1 95 ? 16.872 -2.155 -14.569 1.00 57.91 95 GLN A CA 1
ATOM 808 C C . GLN A 1 95 ? 18.018 -3.033 -15.092 1.00 57.91 95 GLN A C 1
ATOM 810 O O . GLN A 1 95 ? 18.923 -2.522 -15.750 1.00 57.91 95 GLN A O 1
ATOM 815 N N . ARG A 1 96 ? 18.008 -4.343 -14.813 1.00 57.69 96 ARG A N 1
ATOM 816 C CA . ARG A 1 96 ? 19.050 -5.274 -15.275 1.00 57.69 96 ARG A CA 1
ATOM 817 C C . ARG A 1 96 ? 18.758 -5.902 -16.637 1.00 57.69 96 ARG A C 1
ATOM 819 O O . ARG A 1 96 ? 19.681 -6.471 -17.212 1.00 57.69 96 ARG A O 1
ATOM 826 N N . GLN A 1 97 ? 17.534 -5.814 -17.161 1.00 60.09 97 GLN A N 1
ATOM 827 C CA . GLN A 1 97 ? 17.161 -6.517 -18.398 1.00 60.09 97 GLN A CA 1
ATOM 828 C C . GLN A 1 97 ? 17.063 -5.615 -19.630 1.00 60.09 97 GLN A C 1
ATOM 830 O O . GLN A 1 97 ? 17.364 -6.075 -20.727 1.00 60.09 97 GLN A O 1
ATOM 835 N N . PHE A 1 98 ? 16.729 -4.331 -19.480 1.00 63.47 98 PHE A N 1
ATOM 836 C CA . PHE A 1 98 ? 16.720 -3.407 -20.613 1.00 63.47 98 PHE A CA 1
ATOM 837 C C . PHE A 1 98 ? 18.005 -2.577 -20.652 1.00 63.47 98 PHE A C 1
ATOM 839 O O . PHE A 1 98 ? 18.109 -1.521 -20.026 1.00 63.47 98 PHE A O 1
ATOM 846 N N . THR A 1 99 ? 18.998 -3.028 -21.419 1.00 68.19 99 THR A N 1
ATOM 847 C CA . THR A 1 99 ? 20.069 -2.132 -21.861 1.00 68.19 99 THR A CA 1
ATOM 848 C C . THR A 1 99 ? 19.683 -1.562 -23.228 1.00 68.19 99 THR A C 1
ATOM 850 O O . THR A 1 99 ? 19.370 -2.326 -24.143 1.00 68.19 99 THR A O 1
ATOM 853 N N . PRO A 1 100 ? 19.733 -0.230 -23.433 1.00 67.19 100 PRO A N 1
ATOM 854 C CA . PRO A 1 100 ? 19.478 0.365 -24.749 1.00 67.19 100 PRO A CA 1
ATOM 855 C C . PRO A 1 100 ? 20.386 -0.184 -25.868 1.00 67.19 100 PRO A C 1
ATOM 857 O O . PRO A 1 100 ? 20.104 0.009 -27.047 1.00 67.19 100 PRO A O 1
ATOM 860 N N . ASP A 1 101 ? 21.470 -0.878 -25.508 1.00 71.94 101 ASP A N 1
ATOM 861 C CA . ASP A 1 101 ? 22.379 -1.549 -26.439 1.00 71.94 101 ASP A CA 1
ATOM 862 C C . ASP A 1 101 ? 21.777 -2.776 -27.130 1.00 71.94 101 ASP A C 1
ATOM 864 O O . ASP A 1 101 ? 22.234 -3.138 -28.219 1.00 71.94 101 ASP A O 1
ATOM 868 N N . MET A 1 102 ? 20.754 -3.401 -26.538 1.00 78.44 102 MET A N 1
ATOM 869 C CA . MET A 1 102 ? 20.048 -4.533 -27.148 1.00 78.44 102 MET A CA 1
ATOM 870 C C . MET A 1 102 ? 19.195 -4.109 -28.347 1.00 78.44 102 MET A C 1
ATOM 872 O O . MET A 1 102 ? 18.882 -4.933 -29.202 1.00 78.44 102 MET A O 1
ATOM 876 N N . LEU A 1 103 ? 18.837 -2.826 -28.443 1.00 85.69 103 LEU A N 1
ATOM 877 C CA . LEU A 1 103 ? 18.051 -2.313 -29.558 1.00 85.69 103 LEU A CA 1
ATOM 878 C C . LEU A 1 103 ? 18.934 -2.049 -30.782 1.00 85.69 103 LEU A C 1
ATOM 880 O O . LEU A 1 103 ? 20.052 -1.536 -30.677 1.00 85.69 103 LEU A O 1
ATOM 884 N N . ASN A 1 104 ? 18.409 -2.363 -31.966 1.00 89.62 104 ASN A N 1
ATOM 885 C CA . ASN A 1 104 ? 19.024 -1.969 -33.229 1.00 89.62 104 ASN A CA 1
ATOM 886 C C . ASN A 1 104 ? 18.909 -0.438 -33.384 1.00 89.62 104 ASN A C 1
ATOM 888 O O . ASN A 1 104 ? 17.795 0.091 -33.401 1.00 89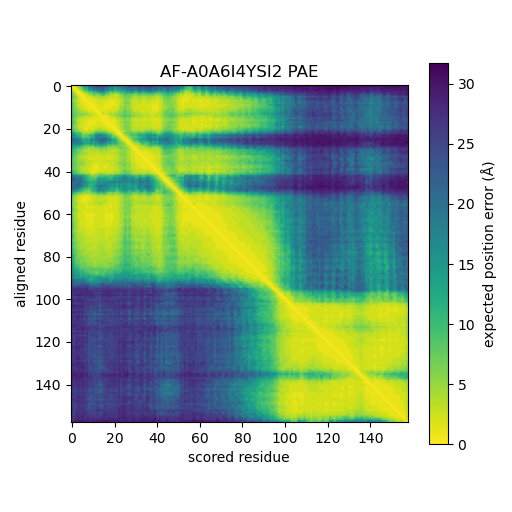.62 104 ASN A O 1
ATOM 892 N N . PRO A 1 105 ? 20.028 0.296 -33.511 1.00 91.31 105 PRO A N 1
ATOM 893 C CA . PRO A 1 105 ? 20.004 1.755 -33.466 1.00 91.31 105 PRO A CA 1
ATOM 894 C C . PRO A 1 105 ? 19.291 2.404 -34.665 1.00 91.31 105 PRO A C 1
ATOM 896 O O . PRO A 1 105 ? 18.762 3.506 -34.535 1.00 91.31 105 PRO A O 1
ATOM 899 N N . TYR A 1 106 ? 19.238 1.724 -35.814 1.00 93.50 106 TYR A N 1
ATOM 900 C CA . TYR A 1 106 ? 18.510 2.196 -36.998 1.00 93.50 106 TYR A CA 1
ATOM 901 C C . TYR A 1 106 ? 16.992 2.113 -36.796 1.00 93.50 106 TYR A C 1
ATOM 903 O O . TYR A 1 106 ? 16.268 3.030 -37.179 1.00 93.50 106 TYR A O 1
ATOM 911 N N . ASP A 1 107 ? 16.530 1.070 -36.102 1.00 93.19 107 ASP A N 1
ATOM 912 C CA . ASP A 1 107 ? 15.111 0.873 -35.794 1.00 93.19 107 ASP A CA 1
ATOM 913 C C . ASP A 1 107 ? 14.649 1.896 -34.745 1.00 93.19 107 ASP A C 1
ATOM 915 O O . ASP A 1 107 ? 13.579 2.482 -34.882 1.00 93.19 107 ASP A O 1
ATOM 919 N N . VAL A 1 108 ? 15.503 2.204 -33.757 1.00 91.81 108 VAL A N 1
ATOM 920 C CA . VAL A 1 108 ? 15.263 3.273 -32.766 1.00 91.81 108 VAL A CA 1
ATOM 921 C C . VAL A 1 108 ? 15.059 4.638 -33.431 1.00 91.81 108 VAL A C 1
ATOM 923 O O . VAL A 1 108 ? 14.237 5.429 -32.973 1.00 91.81 108 VAL A O 1
ATOM 926 N N . LEU A 1 109 ? 15.804 4.930 -34.501 1.00 92.75 109 LEU A N 1
ATOM 927 C CA . LEU A 1 109 ? 15.677 6.182 -35.251 1.00 92.75 109 LEU A CA 1
ATOM 928 C C . LEU A 1 109 ? 14.667 6.104 -36.408 1.00 92.75 109 LEU A C 1
ATOM 930 O O . LEU A 1 109 ? 14.462 7.111 -37.088 1.00 92.75 109 LEU A O 1
ATOM 934 N N . GLY A 1 110 ? 14.031 4.952 -36.636 1.00 92.75 110 GLY A N 1
ATOM 935 C CA . GLY A 1 110 ? 13.078 4.759 -37.729 1.00 92.75 110 GLY A CA 1
ATOM 936 C C . GLY A 1 110 ? 13.683 5.035 -39.109 1.00 92.75 110 GLY A C 1
ATOM 937 O O . GLY A 1 110 ? 13.020 5.617 -39.969 1.00 92.75 110 GLY A O 1
ATOM 938 N N . VAL A 1 111 ? 14.957 4.683 -39.310 1.00 93.50 111 VAL A N 1
ATOM 939 C CA . VAL A 1 111 ? 15.702 4.912 -40.559 1.00 93.50 111 VAL A CA 1
ATOM 940 C C . VAL A 1 111 ? 16.238 3.608 -41.136 1.00 93.50 111 VAL A C 1
ATOM 942 O O . VAL A 1 111 ? 16.520 2.658 -40.413 1.00 93.50 111 VAL A O 1
ATOM 945 N N . SER A 1 112 ? 16.411 3.565 -42.459 1.00 92.56 112 SER A N 1
ATOM 946 C CA . SER A 1 112 ? 17.094 2.444 -43.114 1.00 92.56 112 SER A CA 1
ATOM 947 C C . SER A 1 112 ? 18.557 2.358 -42.666 1.00 92.56 112 SER A C 1
ATOM 949 O O . SER A 1 112 ? 19.207 3.380 -42.443 1.00 92.56 112 SER A O 1
ATOM 951 N N . ARG A 1 113 ? 19.113 1.140 -42.646 1.00 89.75 113 ARG A N 1
ATOM 952 C CA . ARG A 1 113 ? 20.556 0.899 -42.450 1.00 89.75 113 ARG A CA 1
ATOM 953 C C . ARG A 1 113 ? 21.430 1.565 -43.513 1.00 89.75 113 ARG A C 1
ATOM 955 O O . ARG A 1 113 ? 22.600 1.819 -43.264 1.00 89.75 113 ARG A O 1
ATOM 962 N N . THR A 1 114 ? 20.859 1.836 -44.683 1.00 91.44 114 THR A N 1
ATOM 963 C CA . THR A 1 114 ? 21.518 2.492 -45.821 1.00 91.44 114 THR A CA 1
ATOM 964 C C . THR A 1 114 ? 21.225 3.991 -45.902 1.00 91.44 114 THR A C 1
ATOM 966 O O . THR A 1 114 ? 21.559 4.619 -46.904 1.00 91.44 114 THR A O 1
ATOM 969 N N . ALA A 1 115 ? 20.543 4.567 -44.906 1.00 91.00 115 ALA A N 1
ATOM 970 C CA . ALA A 1 115 ? 20.215 5.986 -44.912 1.00 91.00 115 ALA A CA 1
ATOM 971 C C . ALA A 1 115 ? 21.484 6.850 -44.842 1.00 91.00 115 ALA A C 1
ATOM 973 O O . ALA A 1 115 ? 22.426 6.523 -44.121 1.00 91.00 115 ALA A O 1
ATOM 974 N N . ASP A 1 116 ? 21.477 7.979 -45.557 1.00 93.25 116 ASP A N 1
ATOM 975 C CA . ASP A 1 116 ? 22.546 8.973 -45.458 1.00 93.25 116 ASP A CA 1
ATOM 976 C C . ASP A 1 116 ? 22.641 9.520 -44.024 1.00 93.25 116 ASP A C 1
ATOM 978 O O . ASP A 1 116 ? 21.632 9.757 -43.352 1.00 93.25 116 ASP A O 1
ATOM 982 N N . PHE A 1 117 ? 23.861 9.771 -43.559 1.00 92.12 117 PHE A N 1
ATOM 983 C CA . PHE A 1 117 ? 24.133 10.239 -42.207 1.00 92.12 117 PHE A CA 1
ATOM 984 C C . PHE A 1 117 ? 23.444 11.580 -41.904 1.00 92.12 117 PHE A C 1
ATOM 986 O O . PHE A 1 117 ? 23.019 11.826 -40.770 1.00 92.12 117 PHE A O 1
ATOM 993 N N . ASN A 1 118 ? 23.236 12.425 -42.920 1.00 93.44 118 ASN A N 1
ATOM 994 C CA . ASN A 1 118 ? 22.453 13.656 -42.779 1.00 93.44 118 ASN A CA 1
ATOM 995 C C . ASN A 1 118 ? 20.985 13.377 -42.418 1.00 93.44 118 ASN A C 1
ATOM 997 O O . ASN A 1 118 ? 20.425 14.054 -41.553 1.00 93.44 118 ASN A O 1
ATOM 1001 N N . ILE A 1 119 ? 20.382 12.345 -43.016 1.00 92.81 119 ILE A N 1
ATOM 1002 C CA . ILE A 1 119 ? 19.008 11.909 -42.724 1.00 92.81 119 ILE A CA 1
ATOM 1003 C C . ILE A 1 119 ? 18.922 11.385 -41.287 1.00 92.81 119 ILE A C 1
ATOM 1005 O O . ILE A 1 119 ? 17.993 11.724 -40.552 1.00 92.81 119 ILE A O 1
ATOM 1009 N N . ILE A 1 120 ? 19.919 10.610 -40.857 1.00 94.06 120 ILE A N 1
ATOM 1010 C CA . ILE A 1 120 ? 20.007 10.065 -39.495 1.00 94.06 120 ILE A CA 1
ATOM 1011 C C . ILE A 1 120 ? 20.108 11.197 -38.459 1.00 94.06 120 ILE A C 1
ATOM 1013 O O . ILE A 1 120 ? 19.406 11.187 -37.442 1.00 94.06 120 ILE A O 1
ATOM 1017 N N . ARG A 1 121 ? 20.935 12.216 -38.728 1.00 94.62 121 ARG A N 1
ATOM 1018 C CA . ARG A 1 121 ? 21.092 13.395 -37.860 1.00 94.62 121 ARG A CA 1
ATOM 1019 C C . ARG A 1 121 ? 19.800 14.201 -37.744 1.00 94.62 121 ARG A C 1
ATOM 1021 O O . ARG A 1 121 ? 19.445 14.626 -36.642 1.00 94.62 121 ARG A O 1
ATOM 1028 N N . GLU A 1 122 ? 19.091 14.389 -38.852 1.00 95.81 122 GLU A N 1
ATOM 1029 C CA . GLU A 1 122 ? 17.822 15.116 -38.858 1.00 95.81 122 GLU A CA 1
ATOM 1030 C C . GLU A 1 122 ? 16.730 14.346 -38.101 1.00 95.81 122 GLU A C 1
ATOM 1032 O O . GLU A 1 122 ? 16.032 14.922 -37.264 1.00 95.81 122 GLU A O 1
ATOM 1037 N N . LYS A 1 123 ? 16.652 13.021 -38.275 1.00 94.44 123 LYS A N 1
ATOM 1038 C CA . LYS A 1 123 ? 15.726 12.164 -37.519 1.00 94.44 123 LYS A CA 1
ATOM 1039 C C . LYS A 1 123 ? 15.984 12.186 -36.019 1.00 94.44 123 LYS A C 1
ATOM 1041 O O . LYS A 1 123 ? 15.042 12.366 -35.245 1.00 94.44 123 LYS A O 1
ATOM 1046 N N . ARG A 1 124 ? 17.251 12.118 -35.592 1.00 95.31 124 ARG A N 1
ATOM 1047 C CA . ARG A 1 124 ? 17.609 12.336 -34.182 1.00 95.31 124 ARG A CA 1
ATOM 1048 C C . ARG A 1 124 ? 17.076 13.677 -33.688 1.00 95.31 124 ARG A C 1
ATOM 1050 O O . ARG A 1 124 ? 16.433 13.723 -32.646 1.00 95.31 124 ARG A O 1
ATOM 1057 N N . ARG A 1 125 ? 17.339 14.772 -34.407 1.00 95.56 125 ARG A N 1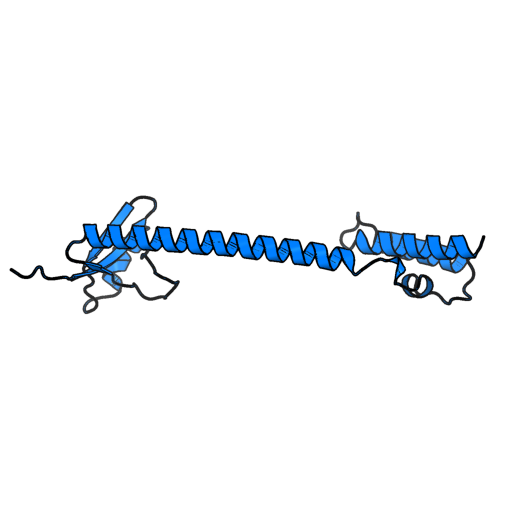
ATOM 1058 C CA . ARG A 1 125 ? 16.919 16.119 -33.992 1.00 95.56 125 ARG A CA 1
ATOM 1059 C C . ARG A 1 125 ? 15.399 16.216 -33.834 1.00 95.56 125 ARG A C 1
ATOM 1061 O O . ARG A 1 125 ? 14.944 16.807 -32.857 1.00 95.56 125 ARG A O 1
ATOM 1068 N N . GLN A 1 126 ? 14.632 15.622 -34.748 1.00 94.25 126 GLN A N 1
ATOM 1069 C CA . GLN A 1 126 ? 13.170 15.564 -34.664 1.00 94.25 126 GLN A CA 1
ATOM 1070 C C . GLN A 1 126 ? 12.709 14.840 -33.394 1.00 94.25 126 GLN A C 1
ATOM 1072 O O . GLN A 1 126 ? 11.926 15.395 -32.623 1.00 94.25 126 GLN A O 1
ATOM 1077 N N . TYR A 1 127 ? 13.247 13.649 -33.124 1.00 93.88 127 TYR A N 1
ATOM 1078 C CA . TYR A 1 127 ? 12.868 12.892 -31.933 1.00 93.88 127 TYR A CA 1
ATOM 1079 C C . TYR A 1 127 ? 13.316 13.542 -30.630 1.00 93.88 127 TYR A C 1
ATOM 1081 O O . TYR A 1 127 ? 12.554 13.539 -29.668 1.00 93.88 127 TYR A O 1
ATOM 1089 N N . LEU A 1 128 ? 14.503 14.152 -30.586 1.00 93.38 128 LEU A N 1
ATOM 1090 C CA . LEU A 1 128 ? 14.944 14.853 -29.384 1.00 93.38 128 LEU A CA 1
ATOM 1091 C C . LEU A 1 128 ? 14.047 16.041 -29.061 1.00 93.38 128 LEU A C 1
ATOM 1093 O O . LEU A 1 128 ? 13.811 16.261 -27.888 1.00 93.38 128 LEU A O 1
ATOM 1097 N N . ARG A 1 129 ? 13.517 16.769 -30.052 1.00 92.44 129 ARG A N 1
ATOM 1098 C CA . ARG A 1 129 ? 12.545 17.850 -29.801 1.00 92.44 129 ARG A CA 1
ATOM 1099 C C . ARG A 1 129 ? 11.223 17.325 -29.246 1.00 92.44 129 ARG A C 1
ATOM 1101 O O . ARG A 1 129 ? 10.629 17.972 -28.396 1.00 92.44 129 ARG A O 1
ATOM 1108 N N . PHE A 1 130 ? 10.763 16.174 -29.731 1.00 90.88 130 PHE A N 1
ATOM 1109 C CA . PHE A 1 130 ? 9.485 15.599 -29.315 1.00 90.88 130 PHE A CA 1
ATOM 1110 C C . PHE A 1 130 ? 9.557 14.936 -27.930 1.00 90.88 130 PHE A C 1
ATOM 1112 O O . PHE A 1 130 ? 8.659 15.107 -27.114 1.00 90.88 130 PHE A O 1
ATOM 1119 N N . PHE A 1 131 ? 10.642 14.210 -27.649 1.00 92.44 131 PHE A N 1
ATOM 1120 C CA . PHE A 1 131 ? 10.819 13.438 -26.415 1.00 92.44 131 PHE A CA 1
ATOM 1121 C C . PHE A 1 131 ? 11.689 14.140 -25.362 1.00 92.44 131 PHE A C 1
ATOM 1123 O O . PHE A 1 131 ? 12.082 13.500 -24.382 1.00 92.44 131 PHE A O 1
ATOM 1130 N N . HIS A 1 132 ? 12.017 15.425 -25.540 1.00 91.50 132 HIS A N 1
ATOM 1131 C CA . HIS A 1 132 ? 12.841 16.160 -24.580 1.00 91.50 132 HIS A CA 1
ATOM 1132 C C . HIS A 1 132 ? 12.167 16.181 -23.194 1.00 91.50 132 HIS A C 1
ATOM 1134 O O . HIS A 1 132 ? 10.983 16.508 -23.124 1.00 91.50 132 HIS A O 1
ATOM 1140 N N . PRO A 1 133 ? 12.885 15.870 -22.095 1.00 90.69 133 PRO A N 1
ATOM 1141 C CA . PRO A 1 133 ? 12.298 15.737 -20.755 1.00 90.69 133 PRO A CA 1
ATOM 1142 C C . PRO A 1 133 ? 11.545 16.973 -20.253 1.00 90.69 133 PRO A C 1
ATOM 1144 O O . PRO A 1 133 ? 10.619 16.837 -19.464 1.00 90.69 133 PRO A O 1
ATOM 1147 N N . ASP A 1 134 ? 11.932 18.157 -20.729 1.00 90.75 134 ASP A N 1
ATOM 1148 C CA . ASP A 1 134 ? 11.330 19.436 -20.324 1.00 90.75 134 ASP A CA 1
ATOM 1149 C C . ASP A 1 134 ? 9.971 19.720 -20.993 1.00 90.75 134 ASP A C 1
ATOM 1151 O O . ASP A 1 134 ? 9.321 20.717 -20.686 1.00 90.75 134 ASP A O 1
ATOM 1155 N N . HIS A 1 135 ? 9.524 18.869 -21.919 1.00 87.00 135 HIS A N 1
ATOM 1156 C CA . HIS A 1 135 ? 8.197 18.974 -22.525 1.00 87.00 135 HIS A CA 1
ATOM 1157 C C . HIS A 1 135 ? 7.201 18.093 -21.764 1.00 87.00 135 HIS A C 1
ATOM 1159 O O . HIS A 1 135 ? 7.561 17.031 -21.268 1.00 87.00 135 HIS A O 1
ATOM 1165 N N . GLY A 1 136 ? 5.921 18.483 -21.723 1.00 78.12 136 GLY A N 1
ATOM 1166 C CA . GLY A 1 136 ? 4.884 17.758 -20.966 1.00 78.12 136 GLY A CA 1
ATOM 1167 C C . GLY A 1 136 ? 4.692 16.282 -21.356 1.00 78.12 136 GLY A C 1
ATOM 1168 O O . GLY A 1 136 ? 4.278 15.489 -20.521 1.00 78.12 136 GLY A O 1
ATOM 1169 N N . ASN A 1 137 ? 5.058 15.904 -22.589 1.00 80.38 137 ASN A N 1
ATOM 1170 C CA . ASN A 1 137 ? 5.053 14.516 -23.084 1.00 80.38 137 ASN A CA 1
ATOM 1171 C C . ASN A 1 137 ? 6.474 13.922 -23.219 1.00 80.38 137 ASN A C 1
ATOM 1173 O O . ASN A 1 137 ? 6.684 12.920 -23.904 1.00 80.38 137 ASN A O 1
ATOM 1177 N N . GLY A 1 138 ? 7.466 14.576 -22.618 1.00 84.81 138 GLY A N 1
ATOM 1178 C CA . GLY A 1 138 ? 8.866 14.187 -22.651 1.00 84.81 138 GLY A CA 1
ATOM 1179 C C . GLY A 1 138 ? 9.138 12.901 -21.879 1.00 84.81 138 GLY A C 1
ATOM 1180 O O . GLY A 1 138 ? 8.477 12.588 -20.892 1.00 84.81 138 GLY A O 1
ATOM 1181 N N . SER A 1 139 ? 10.162 12.155 -22.296 1.00 89.06 139 SER A N 1
ATOM 1182 C CA . SER A 1 139 ? 10.614 10.971 -21.565 1.00 89.06 139 SER A CA 1
ATOM 1183 C C . SER A 1 139 ? 12.130 10.934 -21.516 1.00 89.06 139 SER A C 1
ATOM 1185 O O . SER A 1 139 ? 12.804 10.763 -22.533 1.00 89.06 139 SER A O 1
ATOM 1187 N N . LYS A 1 140 ? 12.676 11.038 -20.299 1.00 87.81 140 LYS A N 1
ATOM 1188 C CA . LYS A 1 140 ? 14.120 10.933 -20.043 1.00 87.81 140 LYS A CA 1
ATOM 1189 C C . LYS A 1 140 ? 14.702 9.620 -20.564 1.00 87.81 140 LYS A C 1
ATOM 1191 O O . LYS A 1 140 ? 15.803 9.623 -21.109 1.00 87.81 140 LYS A O 1
ATOM 1196 N N . LEU A 1 141 ? 13.951 8.527 -20.443 1.00 87.12 141 LEU A N 1
ATOM 1197 C CA . LEU A 1 141 ? 14.359 7.216 -20.938 1.00 87.12 141 LEU A CA 1
ATOM 1198 C C . LEU A 1 141 ? 14.464 7.207 -22.468 1.00 87.12 141 LEU A C 1
ATOM 1200 O O . LEU A 1 141 ? 15.507 6.845 -23.009 1.00 87.12 141 LEU A O 1
ATOM 1204 N N . LEU A 1 142 ? 13.418 7.658 -23.168 1.00 90.00 142 LEU A N 1
ATOM 1205 C CA . LEU A 1 142 ? 13.416 7.704 -24.635 1.00 90.00 142 LEU A CA 1
ATOM 1206 C C . LEU A 1 142 ? 14.514 8.631 -25.155 1.00 90.00 142 LEU A C 1
ATOM 1208 O O . LEU A 1 142 ? 15.258 8.264 -26.063 1.00 90.00 142 LEU A O 1
ATOM 1212 N N . PHE A 1 143 ? 14.688 9.789 -24.519 1.00 91.12 143 PHE A N 1
ATOM 1213 C CA . PHE A 1 143 ? 15.750 10.734 -24.846 1.00 91.12 143 PHE A CA 1
ATOM 1214 C C . PHE A 1 143 ? 17.150 10.102 -24.754 1.00 91.12 143 PHE A C 1
ATOM 1216 O O . PHE A 1 143 ? 17.998 10.320 -25.625 1.00 91.12 143 PHE A O 1
ATOM 1223 N N . GLN A 1 144 ? 17.405 9.289 -23.724 1.00 90.44 144 GLN A N 1
ATOM 1224 C CA . GLN A 1 144 ? 18.665 8.555 -23.574 1.00 90.44 144 GLN A CA 1
ATOM 1225 C C . GLN A 1 144 ? 18.832 7.460 -24.637 1.00 90.44 144 GLN A C 1
ATOM 1227 O O . GLN A 1 144 ? 19.906 7.358 -25.230 1.00 90.44 144 GLN A O 1
ATOM 1232 N N . ILE A 1 145 ? 17.779 6.683 -24.920 1.00 92.56 145 ILE A N 1
ATOM 1233 C CA . ILE A 1 145 ? 17.789 5.624 -25.944 1.00 92.56 145 ILE A CA 1
ATOM 1234 C C . ILE A 1 145 ? 18.114 6.207 -27.329 1.00 92.56 145 ILE A C 1
ATOM 1236 O O . ILE A 1 145 ? 19.000 5.699 -28.015 1.00 92.56 145 ILE A O 1
ATOM 1240 N N . ILE A 1 146 ? 17.462 7.310 -27.712 1.00 94.19 146 ILE A N 1
ATOM 1241 C CA . ILE A 1 146 ? 17.660 7.986 -29.005 1.00 94.19 146 ILE A CA 1
ATOM 1242 C C . ILE A 1 146 ? 19.103 8.482 -29.157 1.00 94.19 146 ILE A C 1
ATOM 1244 O O . ILE A 1 146 ? 19.731 8.278 -30.197 1.00 94.19 146 ILE A O 1
ATOM 1248 N N . ASN A 1 147 ? 19.653 9.125 -28.121 1.00 93.38 147 ASN A N 1
ATOM 1249 C CA . AS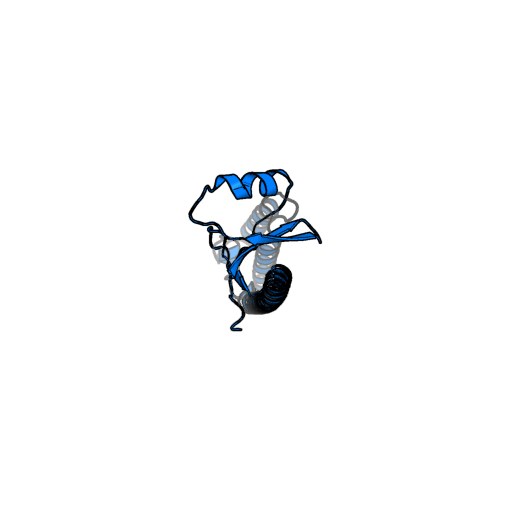N A 1 147 ? 21.032 9.616 -28.160 1.00 93.38 147 ASN A CA 1
ATOM 1250 C C . ASN A 1 147 ? 22.050 8.476 -28.255 1.00 93.38 147 ASN A C 1
ATOM 1252 O O . ASN A 1 147 ? 22.979 8.563 -29.056 1.00 93.38 147 ASN A O 1
ATOM 1256 N N . ARG A 1 148 ? 21.852 7.398 -27.491 1.00 92.00 148 ARG A N 1
ATOM 1257 C CA . ARG A 1 148 ? 22.734 6.226 -27.510 1.00 92.00 148 ARG A CA 1
ATOM 1258 C C . ARG A 1 148 ? 22.686 5.488 -28.846 1.00 92.00 148 ARG A C 1
ATOM 1260 O O . ARG A 1 148 ? 23.725 5.085 -29.360 1.00 92.00 148 ARG A O 1
ATOM 1267 N N . ALA A 1 149 ? 21.505 5.361 -29.448 1.00 92.56 149 ALA A N 1
ATOM 1268 C CA . ALA A 1 149 ? 21.359 4.792 -30.784 1.00 92.56 149 ALA A CA 1
ATOM 1269 C C . ALA A 1 149 ? 22.130 5.599 -31.839 1.00 92.56 149 ALA A C 1
ATOM 1271 O O . ALA A 1 149 ? 22.863 5.023 -32.641 1.00 92.56 149 ALA A O 1
ATOM 1272 N N . PHE A 1 150 ? 22.029 6.930 -31.799 1.00 94.19 150 PHE A N 1
ATOM 1273 C CA . PHE A 1 150 ? 22.775 7.795 -32.712 1.00 94.19 150 PHE A CA 1
ATOM 1274 C C . PHE A 1 150 ? 24.291 7.682 -32.533 1.00 94.19 150 PHE A C 1
ATOM 1276 O O . PHE A 1 150 ? 24.995 7.553 -33.529 1.00 94.19 150 PHE A O 1
ATOM 1283 N N . GLN A 1 151 ? 24.787 7.668 -31.291 1.00 93.31 151 GLN A N 1
ATOM 1284 C CA . GLN A 1 151 ? 26.216 7.486 -31.002 1.00 93.31 151 GLN A CA 1
ATOM 1285 C C . GLN A 1 151 ? 26.756 6.186 -31.609 1.00 93.31 151 GLN A C 1
ATOM 1287 O O . GLN A 1 151 ? 27.774 6.205 -32.291 1.00 93.31 151 GLN A O 1
ATOM 1292 N N . ARG A 1 152 ? 26.025 5.073 -31.465 1.00 91.69 152 ARG A N 1
ATOM 1293 C CA . ARG A 1 152 ? 26.419 3.776 -32.047 1.00 91.69 152 ARG A CA 1
ATOM 1294 C C . ARG A 1 152 ? 26.462 3.781 -33.574 1.00 91.69 152 ARG A C 1
ATOM 1296 O O . ARG A 1 152 ? 27.215 3.010 -34.161 1.00 91.69 152 ARG A O 1
ATOM 1303 N N . ILE A 1 153 ? 25.623 4.586 -34.225 1.00 91.94 153 ILE A N 1
ATOM 1304 C CA . ILE A 1 153 ? 25.672 4.759 -35.682 1.00 91.94 153 ILE A CA 1
ATOM 1305 C C . ILE A 1 153 ? 26.869 5.636 -36.051 1.00 91.94 153 ILE A C 1
ATOM 1307 O O . ILE A 1 153 ? 27.636 5.272 -36.933 1.00 91.94 153 ILE A O 1
ATOM 1311 N N . GLU A 1 154 ? 27.065 6.755 -35.355 1.00 92.19 154 GLU A N 1
ATOM 1312 C CA . GLU A 1 154 ? 28.181 7.679 -35.580 1.00 92.19 154 GLU A CA 1
ATOM 1313 C C . GLU A 1 154 ? 29.548 6.998 -35.426 1.00 92.19 154 GLU A C 1
ATOM 1315 O O . GLU A 1 154 ? 30.424 7.199 -36.260 1.00 92.19 154 GLU A O 1
ATOM 1320 N N . GLU A 1 155 ? 29.716 6.134 -34.423 1.00 89.62 155 GLU A N 1
ATOM 1321 C CA . GLU A 1 155 ? 30.926 5.323 -34.226 1.00 89.62 155 GLU A CA 1
ATOM 1322 C C . GLU A 1 155 ? 31.217 4.361 -35.386 1.00 89.62 155 GLU A C 1
ATOM 1324 O O . GLU A 1 155 ? 32.375 4.046 -35.625 1.00 89.62 155 GLU A O 1
ATOM 1329 N N . ARG A 1 156 ? 30.192 3.905 -36.118 1.00 84.12 156 ARG A N 1
ATOM 1330 C CA . ARG A 1 156 ? 30.342 3.012 -37.284 1.00 84.12 156 ARG A CA 1
ATOM 1331 C C . ARG A 1 156 ? 30.601 3.753 -38.597 1.00 84.12 156 ARG A C 1
ATOM 1333 O O . ARG A 1 1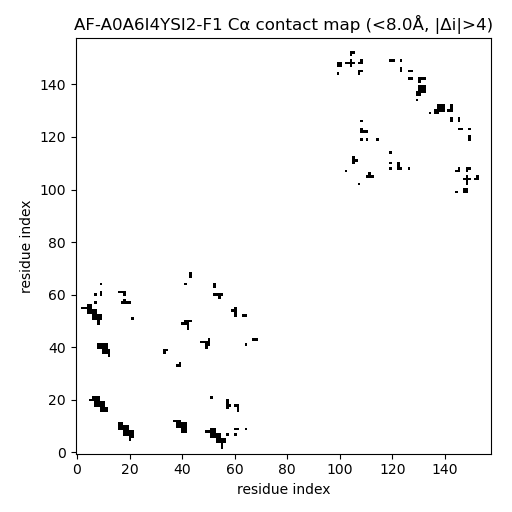56 ? 30.964 3.114 -39.577 1.00 84.12 156 ARG A O 1
ATOM 1340 N N . HIS A 1 157 ? 30.342 5.060 -38.632 1.00 78.31 157 HIS A N 1
ATOM 1341 C CA . HIS A 1 157 ? 30.572 5.927 -39.792 1.00 78.31 157 HIS A CA 1
ATOM 1342 C C . HIS A 1 157 ? 31.917 6.671 -39.735 1.00 78.31 157 HIS A C 1
ATOM 1344 O O . HIS A 1 157 ? 32.247 7.379 -40.687 1.00 78.31 157 HIS A O 1
ATOM 1350 N N . LYS A 1 158 ? 32.657 6.542 -38.628 1.00 63.16 158 LYS A N 1
ATOM 1351 C CA . LYS A 1 158 ? 34.056 6.967 -38.497 1.00 63.16 158 LYS A CA 1
ATOM 1352 C C . LYS A 1 158 ? 34.988 5.892 -39.037 1.00 63.16 158 LYS A C 1
ATOM 1354 O O . LYS A 1 158 ? 36.005 6.291 -39.639 1.00 63.16 158 LYS A O 1
#

Foldseek 3Di:
DPQDKFWWWWKDDDPDIWTHGPPVVDDPCVCVVVVVVVIDTLDDPPDPDRDIDIGSDRVVRRVVSVVSVVVVVVVVVVVVVVVVVVVVVVVVVVVVPDDLVVDQLCVLLVHDPPDDLVSLVVSLVVVCVVQPCPDPNHDPVSNVSNVVSNVVSVVVVD

Sequence (158 aa):
MTERTRRYVVLEREDIWLAVLDNSQNDMGFLDIYVEQGFRPYDYAFRHFYSSITAKTPQEAVDIAKEDKALEINTLRSEIFRLKEELRRFHHQEQRQFTPDMLNPYDVLGVSRTADFNIIREKRRQYLRFFHPDHGNGSKLLFQIINRAFQRIEERHK

Solvent-accessible surface area (backbone atoms only — not comparable to full-atom values): 9163 Å² total; per-residue (Å²): 134,84,84,68,68,45,46,22,36,36,33,36,41,93,94,46,75,44,46,41,78,58,53,92,88,60,63,84,66,68,56,45,65,45,43,78,73,59,34,39,70,50,55,78,84,81,47,99,55,86,49,61,38,79,25,74,44,52,66,55,34,42,52,51,53,51,51,52,49,53,50,50,52,51,53,52,52,53,49,54,50,52,52,52,49,51,52,51,51,50,54,58,49,55,68,71,69,68,55,71,79,79,53,59,40,39,67,72,57,73,46,62,91,84,54,56,69,68,59,53,53,50,44,49,54,55,48,45,70,60,25,31,61,92,42,100,77,28,32,63,67,58,41,50,43,52,53,51,24,49,50,62,51,54,66,72,75,107

pLDDT: mean 84.28, std 12.82, range [45.41, 96.31]